Protein AF-A0A968J7M1-F1 (afdb_monomer)

Solvent-accessible surface area (backbone atoms only — not comparable to full-atom values): 6576 Å² total; per-residue (Å²): 80,53,45,35,27,44,56,63,36,47,66,55,36,61,45,50,65,46,27,67,71,72,50,58,39,34,38,37,52,61,53,100,91,43,74,65,40,59,20,50,42,47,62,56,70,52,42,69,77,70,60,58,64,53,83,75,87,64,62,80,63,66,88,87,59,49,66,63,58,46,24,45,55,49,42,51,54,29,51,78,68,76,43,74,64,63,67,55,31,25,51,52,24,53,53,47,36,57,77,71,66,50,53,66,67,59,50,32,44,30,57,72,43,86,82,126

Structure (mmCIF, N/CA/C/O backbone):
data_AF-A0A968J7M1-F1
#
_entry.id   AF-A0A968J7M1-F1
#
loop_
_atom_site.group_PDB
_atom_site.id
_atom_site.type_symbol
_atom_site.label_atom_id
_atom_site.label_alt_id
_atom_site.label_comp_id
_atom_site.label_asym_id
_atom_site.label_entity_id
_atom_site.label_seq_id
_atom_site.pdbx_PDB_ins_code
_atom_site.Cartn_x
_atom_site.Cartn_y
_atom_site.Cartn_z
_atom_site.occupancy
_atom_site.B_iso_or_equiv
_atom_site.auth_seq_id
_atom_site.auth_comp_id
_atom_site.auth_asym_id
_atom_site.auth_atom_id
_atom_site.pdbx_PDB_model_num
ATOM 1 N N . MET A 1 1 ? -3.880 -3.006 -1.226 1.00 92.69 1 MET A N 1
ATOM 2 C CA . MET A 1 1 ? -2.858 -3.459 -0.249 1.00 92.69 1 MET A CA 1
ATOM 3 C C . MET A 1 1 ? -1.935 -4.547 -0.789 1.00 92.69 1 MET A C 1
ATOM 5 O O . MET A 1 1 ? -0.768 -4.250 -0.989 1.00 92.69 1 MET A O 1
ATOM 9 N N . ALA A 1 2 ? -2.419 -5.765 -1.067 1.00 94.88 2 ALA A N 1
ATOM 10 C CA . ALA A 1 2 ? -1.566 -6.896 -1.466 1.00 94.88 2 ALA A CA 1
ATOM 11 C C . ALA A 1 2 ? -0.632 -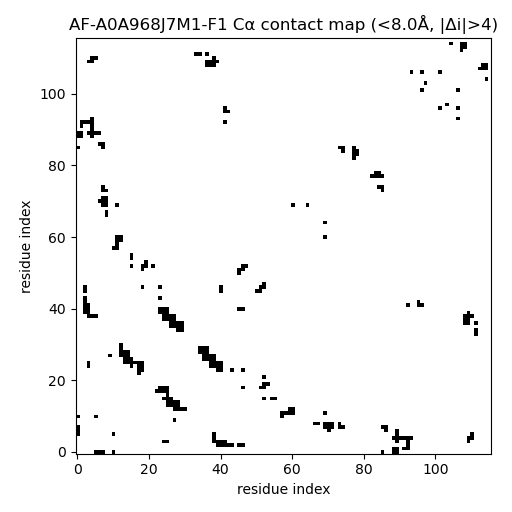6.587 -2.652 1.00 94.88 2 ALA A C 1
ATOM 13 O O . ALA A 1 2 ? 0.556 -6.890 -2.601 1.00 94.88 2 ALA A O 1
ATOM 14 N N . THR A 1 3 ? -1.145 -5.917 -3.684 1.00 96.44 3 THR A N 1
ATOM 15 C CA . THR A 1 3 ? -0.378 -5.585 -4.893 1.00 96.44 3 THR A CA 1
ATOM 16 C C . THR A 1 3 ? 0.628 -4.450 -4.689 1.00 96.44 3 THR A C 1
ATOM 18 O O . THR A 1 3 ? 1.665 -4.457 -5.332 1.00 96.44 3 THR A O 1
ATOM 21 N N . PHE A 1 4 ? 0.378 -3.501 -3.782 1.00 96.50 4 PHE A N 1
ATOM 22 C CA . PHE A 1 4 ? 1.144 -2.241 -3.699 1.00 96.50 4 PHE A CA 1
ATOM 23 C C . PHE A 1 4 ? 1.882 -2.022 -2.370 1.00 96.50 4 PHE A C 1
ATOM 25 O O . PHE A 1 4 ? 2.616 -1.050 -2.227 1.00 96.50 4 PHE A O 1
ATOM 32 N N . GLY A 1 5 ? 1.669 -2.875 -1.366 1.00 95.56 5 GLY A N 1
ATOM 33 C CA . GLY A 1 5 ? 2.342 -2.769 -0.069 1.00 95.56 5 GLY A CA 1
ATOM 34 C C . GLY A 1 5 ? 1.927 -1.559 0.775 1.00 95.56 5 GLY A C 1
ATOM 35 O O . GLY A 1 5 ? 2.595 -1.244 1.756 1.00 95.56 5 GLY A O 1
ATOM 36 N N . VAL A 1 6 ? 0.842 -0.865 0.427 1.00 94.50 6 VAL A N 1
ATOM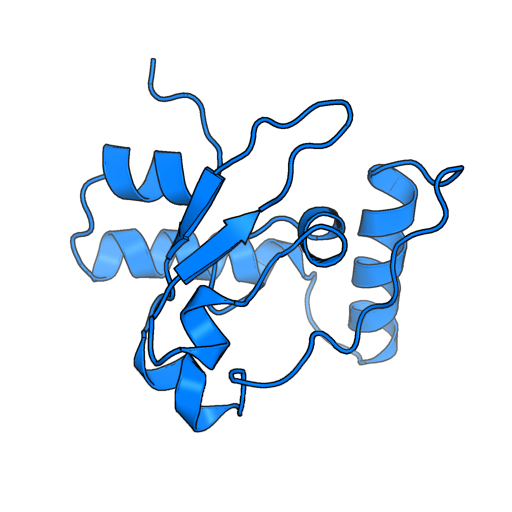 37 C CA . VAL A 1 6 ? 0.319 0.274 1.203 1.00 94.50 6 VAL A CA 1
ATOM 38 C C . VAL A 1 6 ? -0.195 -0.159 2.583 1.00 94.50 6 VAL A C 1
ATOM 40 O O . VAL A 1 6 ? -0.644 -1.296 2.756 1.00 94.50 6 VAL A O 1
ATOM 43 N N . ARG A 1 7 ? -0.106 0.737 3.571 1.00 93.19 7 ARG A N 1
ATOM 44 C CA . ARG A 1 7 ? -0.681 0.565 4.917 1.00 93.19 7 ARG A CA 1
ATOM 45 C C . ARG A 1 7 ? -2.211 0.572 4.839 1.00 93.19 7 ARG A C 1
ATOM 47 O O . ARG A 1 7 ? -2.783 1.061 3.869 1.00 93.19 7 ARG A O 1
ATOM 54 N N . ASN A 1 8 ? -2.872 0.062 5.878 1.00 93.12 8 ASN A N 1
ATOM 55 C CA . ASN A 1 8 ? -4.333 -0.078 5.919 1.00 93.12 8 ASN A CA 1
ATOM 56 C C . ASN A 1 8 ? -5.034 1.235 5.552 1.00 93.12 8 ASN A C 1
ATOM 58 O O . ASN A 1 8 ? -5.751 1.298 4.554 1.00 93.12 8 ASN A O 1
ATOM 62 N N . PHE A 1 9 ? -4.743 2.294 6.312 1.00 92.12 9 PHE A N 1
ATOM 63 C CA . PHE A 1 9 ? -5.387 3.591 6.145 1.00 92.12 9 PHE A CA 1
ATOM 64 C C . PHE A 1 9 ? -4.991 4.305 4.844 1.00 92.12 9 PHE A C 1
ATOM 66 O O . PHE A 1 9 ? -5.758 5.104 4.324 1.00 92.12 9 PHE A O 1
ATOM 73 N N . GLU A 1 10 ? -3.817 4.009 4.280 1.00 93.00 10 GLU A N 1
ATOM 74 C CA . GLU A 1 10 ? -3.382 4.612 3.013 1.00 93.00 10 GLU A CA 1
ATOM 75 C C . GLU A 1 10 ? -4.282 4.193 1.852 1.00 93.00 10 GLU A C 1
ATOM 77 O O . GLU A 1 10 ? -4.350 4.910 0.865 1.00 93.00 10 GLU A O 1
ATOM 82 N N . SER A 1 11 ? -5.009 3.075 1.970 1.00 91.19 11 SER A N 1
ATOM 83 C CA . SER A 1 11 ? -5.959 2.626 0.943 1.00 91.19 11 SER A CA 1
ATOM 84 C C . SER A 1 11 ? -7.055 3.661 0.654 1.00 91.19 11 SER A C 1
ATOM 86 O O . SER A 1 11 ? -7.587 3.674 -0.449 1.00 91.19 11 SER A O 1
ATOM 88 N N . TRP A 1 12 ? -7.362 4.540 1.614 1.00 91.25 12 TRP A N 1
ATOM 89 C CA . TRP A 1 12 ? -8.314 5.644 1.452 1.00 91.25 12 TRP A CA 1
ATOM 90 C C . TRP A 1 12 ? -7.737 6.843 0.680 1.00 91.25 12 TRP A C 1
ATOM 92 O O . TRP A 1 12 ? -8.488 7.706 0.238 1.00 91.25 12 TRP A O 1
ATOM 102 N N . PHE A 1 13 ? -6.414 6.901 0.515 1.00 90.81 13 PHE A N 1
ATOM 103 C CA . PHE A 1 13 ? -5.673 8.038 -0.032 1.00 90.81 13 PHE A CA 1
ATOM 104 C C . PHE A 1 13 ? -4.813 7.597 -1.223 1.00 90.81 13 PHE A C 1
ATOM 106 O O . PHE A 1 13 ? -3.596 7.788 -1.235 1.00 90.81 13 PHE A O 1
ATOM 113 N N . VAL A 1 14 ? -5.433 6.964 -2.221 1.00 92.06 14 VAL A N 1
ATOM 114 C CA . VAL A 1 14 ? -4.739 6.507 -3.433 1.00 92.06 14 VAL A CA 1
ATOM 115 C C . VAL A 1 14 ? -5.321 7.138 -4.685 1.00 92.06 14 VAL A C 1
ATOM 117 O O . VAL A 1 14 ? -6.534 7.193 -4.870 1.00 92.06 14 VAL A O 1
ATOM 120 N N . ASP A 1 15 ? -4.427 7.553 -5.569 1.00 92.50 15 ASP A N 1
ATOM 121 C CA . ASP A 1 15 ? -4.724 7.879 -6.949 1.00 92.50 15 ASP A CA 1
ATOM 122 C C . ASP A 1 15 ? -4.210 6.751 -7.856 1.00 92.50 15 ASP A C 1
ATOM 124 O O . ASP A 1 15 ? -3.071 6.284 -7.748 1.00 92.50 15 ASP A O 1
ATOM 128 N N . ILE A 1 16 ? -5.097 6.301 -8.737 1.00 93.69 16 ILE A N 1
ATOM 129 C CA . ILE A 1 16 ? -4.926 5.154 -9.621 1.00 93.69 16 ILE A CA 1
ATOM 130 C C . ILE A 1 16 ? -4.856 5.546 -11.104 1.00 93.69 16 ILE A C 1
ATOM 132 O O . ILE A 1 16 ? -4.927 4.654 -11.945 1.00 93.69 16 ILE A O 1
ATOM 136 N N . GLN A 1 17 ? -4.743 6.836 -11.451 1.00 93.88 17 GLN A N 1
ATOM 137 C CA . GLN A 1 17 ? -4.702 7.274 -12.856 1.00 93.88 17 GLN A CA 1
ATOM 138 C C . GLN A 1 17 ? -3.646 6.514 -13.676 1.00 93.88 17 GLN A C 1
ATOM 140 O O . GLN A 1 17 ? -3.928 6.099 -14.796 1.00 93.88 17 GLN A O 1
ATOM 145 N N . ASP A 1 18 ? -2.469 6.233 -13.104 1.00 95.25 18 ASP A N 1
ATOM 146 C CA . ASP A 1 18 ? -1.450 5.410 -13.775 1.00 95.25 18 ASP A CA 1
ATOM 147 C C . ASP A 1 18 ? -1.967 3.997 -14.112 1.00 95.25 18 ASP A C 1
ATOM 149 O O . ASP A 1 18 ? -1.763 3.524 -15.226 1.00 95.25 18 ASP A O 1
ATOM 153 N N . LEU A 1 19 ? -2.711 3.337 -13.213 1.00 94.81 19 LEU A N 1
ATOM 154 C CA . LEU A 1 19 ? -3.331 2.037 -13.506 1.00 94.81 19 LEU A CA 1
ATOM 155 C C . LEU A 1 19 ? -4.402 2.132 -14.593 1.00 94.81 19 LEU A C 1
ATOM 157 O O . LEU A 1 19 ? -4.492 1.232 -15.428 1.00 94.81 19 LEU A O 1
ATOM 161 N N . LEU A 1 20 ? -5.217 3.186 -14.591 1.00 93.75 20 LEU A N 1
ATOM 162 C CA . LEU A 1 20 ? -6.237 3.384 -15.625 1.00 93.75 20 LEU A CA 1
ATOM 163 C C . LEU A 1 20 ? -5.596 3.596 -17.006 1.00 93.75 20 LEU A C 1
ATOM 165 O O . LEU A 1 20 ? -6.122 3.115 -18.003 1.00 93.75 20 LEU A O 1
ATOM 169 N N . ASN A 1 21 ? -4.407 4.199 -17.043 1.00 95.12 21 ASN A N 1
ATOM 170 C CA . ASN A 1 21 ? -3.639 4.467 -18.261 1.00 95.12 21 ASN A CA 1
ATOM 171 C C . ASN A 1 21 ? -2.733 3.304 -18.714 1.00 95.12 21 ASN A C 1
ATOM 173 O O . ASN A 1 21 ? -1.840 3.499 -19.535 1.00 95.12 21 ASN A O 1
ATOM 177 N N . GLY A 1 22 ? -2.912 2.089 -18.184 1.00 94.94 22 GLY A N 1
ATOM 178 C CA . GLY A 1 22 ? -2.099 0.926 -18.577 1.00 94.94 22 GLY A CA 1
ATOM 179 C C . GLY A 1 22 ? -0.822 0.719 -17.747 1.00 94.94 22 GLY A C 1
ATOM 180 O O . GLY A 1 22 ? -0.173 -0.323 -17.859 1.00 94.94 22 GLY A O 1
ATOM 181 N N . GLY A 1 23 ? -0.506 1.644 -16.840 1.00 96.38 23 GLY A N 1
ATOM 182 C CA . GLY A 1 23 ? 0.639 1.596 -15.937 1.00 96.38 23 GLY A CA 1
ATOM 183 C C . GLY A 1 23 ? 0.540 0.531 -14.842 1.00 96.38 23 GLY A C 1
ATOM 184 O O . GLY A 1 23 ? -0.315 -0.362 -14.859 1.00 96.38 23 GLY A O 1
ATOM 185 N N . TYR A 1 24 ? 1.475 0.597 -13.896 1.00 96.81 24 TYR A N 1
ATOM 186 C CA . TYR A 1 24 ? 1.697 -0.430 -12.867 1.00 96.81 24 TYR A CA 1
ATOM 187 C C . TYR A 1 24 ? 1.992 0.147 -11.483 1.00 96.81 24 TYR A C 1
ATOM 189 O O . TYR A 1 24 ? 2.529 -0.533 -10.599 1.00 96.81 24 TYR A O 1
ATOM 197 N N . THR A 1 25 ? 1.671 1.416 -11.291 1.00 96.44 25 THR A N 1
ATOM 198 C CA . THR A 1 25 ? 1.908 2.140 -10.057 1.00 96.44 25 THR A CA 1
ATOM 199 C C . THR A 1 25 ? 0.628 2.795 -9.570 1.00 96.44 25 THR A C 1
ATOM 201 O O . THR A 1 25 ? -0.329 2.976 -10.315 1.00 96.44 25 THR A O 1
ATOM 204 N N . ILE A 1 26 ? 0.605 3.112 -8.283 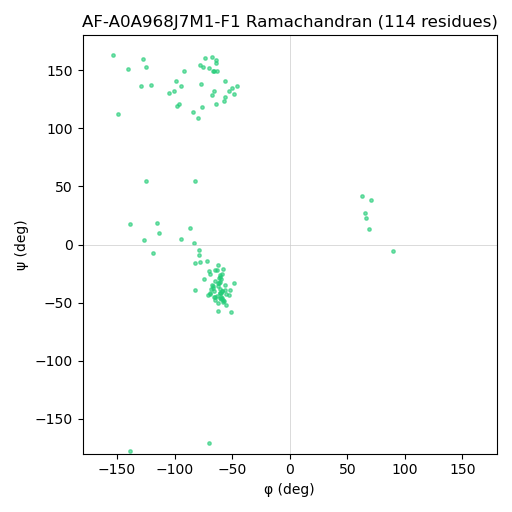1.00 95.69 26 ILE A N 1
ATOM 205 C CA . ILE A 1 26 ? -0.386 4.008 -7.699 1.00 95.69 26 ILE A CA 1
ATOM 206 C C . ILE A 1 26 ? 0.352 5.122 -6.983 1.00 95.69 26 ILE A C 1
ATOM 208 O O . ILE A 1 26 ? 1.466 4.933 -6.479 1.00 95.69 26 ILE A O 1
ATOM 212 N N . ARG A 1 27 ? -0.296 6.271 -6.893 1.00 95.00 27 ARG A N 1
ATOM 213 C CA . ARG A 1 27 ? 0.190 7.392 -6.109 1.00 95.00 27 ARG A CA 1
ATOM 214 C C . ARG A 1 27 ? -0.523 7.387 -4.766 1.00 95.00 27 ARG A C 1
ATOM 216 O O . ARG A 1 27 ? -1.745 7.455 -4.711 1.00 95.00 27 ARG A O 1
ATOM 223 N N . VAL A 1 28 ? 0.237 7.262 -3.684 1.00 93.88 28 VAL A N 1
ATOM 224 C CA . VAL A 1 28 ? -0.289 7.445 -2.328 1.00 93.88 28 VAL A CA 1
ATOM 225 C C . VAL A 1 28 ? -0.253 8.937 -2.049 1.00 93.88 28 VAL A C 1
ATOM 227 O O . VAL A 1 28 ? 0.826 9.532 -2.029 1.00 93.88 28 VAL A O 1
ATOM 230 N N . LEU A 1 29 ? -1.434 9.524 -1.898 1.00 91.88 29 LEU A N 1
ATOM 231 C CA . LEU A 1 29 ? -1.625 10.953 -1.701 1.00 91.88 29 LEU A CA 1
ATOM 232 C C . LEU A 1 29 ? -1.121 11.374 -0.310 1.00 91.88 29 LEU A C 1
ATOM 234 O O . LEU A 1 29 ? -1.112 10.557 0.620 1.00 91.88 29 LEU A O 1
ATOM 238 N N . PRO A 1 30 ? -0.681 12.633 -0.148 1.00 87.12 30 PRO A N 1
ATOM 239 C CA . PRO A 1 30 ? -0.218 13.120 1.141 1.00 87.12 30 PRO A CA 1
ATOM 240 C C . PRO A 1 30 ? -1.346 13.097 2.180 1.00 87.12 30 PRO A C 1
ATOM 242 O O . PRO A 1 30 ? -2.521 13.289 1.872 1.00 87.12 30 PRO A O 1
ATOM 245 N N . SER A 1 31 ? -0.968 12.887 3.436 1.00 78.94 31 SER A N 1
ATOM 246 C CA . SER A 1 31 ? -1.868 12.954 4.593 1.00 78.94 31 SER A CA 1
ATOM 247 C C . SER A 1 31 ? -1.166 13.661 5.752 1.00 78.94 31 SER A C 1
ATOM 249 O O . SER A 1 31 ? -0.009 14.060 5.619 1.00 78.94 31 SER A O 1
ATOM 251 N N . LYS A 1 32 ? -1.826 13.780 6.914 1.00 72.81 32 LYS A N 1
ATOM 252 C CA . LYS A 1 32 ? -1.297 14.505 8.090 1.00 72.81 32 LYS A CA 1
ATOM 253 C C . LYS A 1 32 ? 0.148 14.137 8.459 1.00 72.81 32 LYS A C 1
ATOM 255 O O . LYS A 1 32 ? 0.880 14.985 8.951 1.00 72.81 32 LYS A O 1
ATOM 260 N N . THR A 1 33 ? 0.558 12.887 8.242 1.00 71.94 33 THR A N 1
ATOM 261 C CA . THR A 1 33 ? 1.875 12.370 8.653 1.00 71.94 33 THR A CA 1
ATOM 262 C C . THR A 1 33 ? 2.669 11.715 7.527 1.00 71.94 33 THR A C 1
ATOM 264 O O . THR A 1 33 ? 3.747 11.176 7.774 1.00 71.94 33 THR A O 1
ATOM 267 N N . GLN A 1 34 ? 2.163 11.729 6.291 1.00 78.00 34 GLN A N 1
ATOM 268 C CA . GLN A 1 34 ? 2.818 11.056 5.173 1.00 78.00 34 GLN A CA 1
ATOM 269 C C . GLN A 1 34 ? 2.986 11.971 3.974 1.00 78.00 34 GLN A C 1
ATOM 271 O O . GLN A 1 34 ? 2.059 12.669 3.570 1.00 78.00 34 GLN A O 1
ATOM 276 N N . ARG A 1 35 ? 4.177 11.897 3.377 1.00 86.88 35 ARG A N 1
ATOM 277 C CA . ARG A 1 35 ? 4.474 12.524 2.093 1.00 86.88 35 ARG A CA 1
ATOM 278 C C . ARG A 1 35 ? 3.892 11.698 0.953 1.00 86.88 35 ARG A C 1
ATOM 280 O O . ARG A 1 35 ? 3.740 10.480 1.072 1.00 86.88 35 ARG A O 1
ATOM 287 N N . GLU A 1 36 ? 3.629 12.380 -0.154 1.00 93.00 36 GLU A N 1
ATOM 288 C CA . GLU A 1 36 ? 3.279 11.730 -1.410 1.00 93.00 36 GLU A CA 1
ATOM 289 C C . GLU A 1 36 ? 4.372 10.736 -1.823 1.00 93.00 36 GLU A C 1
ATOM 291 O O . GLU A 1 36 ? 5.568 10.996 -1.654 1.00 93.00 36 GLU A O 1
ATOM 296 N N . ARG A 1 37 ? 3.966 9.585 -2.365 1.00 94.69 37 ARG A N 1
ATOM 297 C CA . ARG A 1 37 ? 4.901 8.622 -2.955 1.00 94.69 37 ARG A CA 1
ATOM 298 C C . ARG A 1 37 ? 4.248 7.759 -4.021 1.00 94.69 37 ARG A C 1
ATOM 300 O O . ARG A 1 37 ? 3.034 7.572 -4.042 1.00 94.69 37 ARG A O 1
ATOM 307 N N . ILE A 1 38 ? 5.093 7.127 -4.827 1.00 96.00 38 ILE A N 1
ATOM 308 C CA . ILE A 1 38 ? 4.681 6.120 -5.800 1.00 96.00 38 ILE A CA 1
ATOM 309 C C . ILE A 1 38 ? 4.867 4.723 -5.208 1.00 96.00 38 ILE A C 1
ATOM 311 O O . ILE A 1 38 ? 5.982 4.331 -4.858 1.00 96.00 38 ILE A O 1
ATOM 315 N N . ALA A 1 39 ? 3.779 3.960 -5.129 1.00 96.50 39 ALA A N 1
ATOM 316 C CA . ALA A 1 39 ? 3.801 2.552 -4.760 1.00 96.50 39 ALA A CA 1
ATOM 317 C C . ALA A 1 39 ? 3.695 1.679 -6.017 1.00 96.50 39 ALA A C 1
ATOM 319 O O . ALA A 1 39 ? 2.848 1.900 -6.883 1.00 96.50 39 ALA A O 1
ATOM 320 N N . ARG A 1 40 ? 4.570 0.678 -6.133 1.00 96.44 40 ARG A N 1
ATOM 321 C CA . ARG A 1 40 ? 4.681 -0.167 -7.332 1.00 96.44 40 ARG A CA 1
ATOM 322 C C . ARG A 1 40 ? 3.948 -1.492 -7.151 1.00 96.44 40 ARG A C 1
ATOM 324 O O . ARG A 1 40 ? 4.024 -2.110 -6.088 1.00 96.44 40 ARG A O 1
ATOM 331 N N . ALA A 1 41 ? 3.279 -1.953 -8.205 1.00 97.12 41 ALA A N 1
ATOM 332 C CA . ALA A 1 41 ? 2.654 -3.266 -8.211 1.00 97.12 41 ALA A CA 1
ATOM 333 C C . ALA A 1 41 ? 3.696 -4.387 -8.139 1.00 97.12 41 ALA A C 1
ATOM 335 O O . ALA A 1 41 ? 4.659 -4.405 -8.911 1.00 97.12 41 ALA A O 1
ATOM 336 N N . LEU A 1 42 ? 3.469 -5.355 -7.249 1.00 96.88 42 LEU A N 1
ATOM 337 C CA . LEU A 1 42 ? 4.292 -6.548 -7.126 1.00 96.88 42 LEU A CA 1
ATOM 338 C C . LEU A 1 42 ? 3.478 -7.776 -6.654 1.00 96.88 42 LEU A C 1
ATOM 340 O O . LEU A 1 42 ? 3.076 -7.834 -5.484 1.00 96.88 42 LEU A O 1
ATOM 344 N N . PRO A 1 43 ? 3.289 -8.796 -7.517 1.00 96.31 43 PRO A N 1
ATOM 345 C CA . PRO A 1 43 ? 3.672 -8.841 -8.931 1.00 96.31 43 PRO A CA 1
ATOM 346 C C . PRO A 1 43 ? 2.731 -7.999 -9.807 1.00 96.31 43 PRO A C 1
ATOM 348 O O . PRO A 1 43 ? 1.552 -7.829 -9.500 1.00 96.31 43 PRO A O 1
ATOM 351 N N . ARG A 1 44 ? 3.240 -7.508 -10.941 1.00 96.00 44 ARG A N 1
ATOM 352 C CA . ARG A 1 44 ? 2.466 -6.665 -11.872 1.00 96.00 44 ARG A CA 1
ATOM 353 C C . ARG A 1 44 ? 1.260 -7.384 -12.467 1.00 96.00 44 ARG A C 1
ATOM 355 O O . ARG A 1 44 ? 0.207 -6.779 -12.597 1.00 96.00 44 ARG A O 1
ATOM 362 N N . ILE A 1 45 ? 1.387 -8.687 -12.729 1.00 95.94 45 ILE A N 1
ATOM 363 C CA . ILE A 1 45 ? 0.318 -9.520 -13.302 1.00 95.94 45 ILE A CA 1
ATOM 364 C C . ILE A 1 45 ? -0.965 -9.532 -12.454 1.00 95.94 45 IL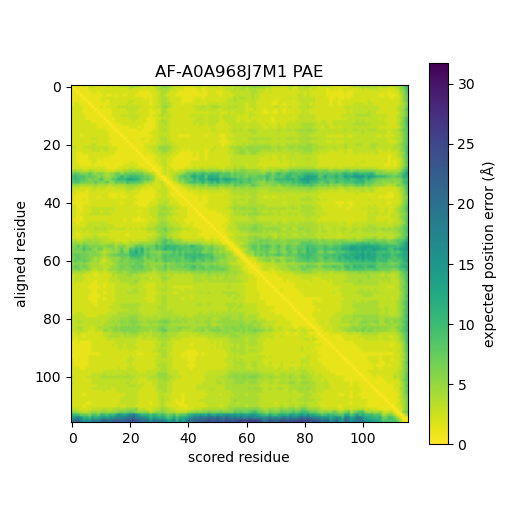E A C 1
ATOM 366 O O . ILE A 1 45 ? -2.039 -9.848 -12.956 1.00 95.94 45 ILE A O 1
ATOM 370 N N . TRP A 1 46 ? -0.881 -9.190 -11.163 1.00 96.62 46 TRP A N 1
ATOM 371 C CA . TRP A 1 46 ? -2.067 -9.081 -10.318 1.00 96.62 46 TRP A CA 1
ATOM 372 C C . TRP A 1 46 ? -2.947 -7.890 -10.680 1.00 96.62 46 TRP A C 1
ATOM 374 O O . TRP A 1 46 ? -4.131 -7.949 -10.391 1.00 96.62 46 TRP A O 1
ATOM 384 N N . ILE A 1 47 ? -2.425 -6.844 -11.327 1.00 96.19 47 ILE A N 1
ATOM 385 C CA . ILE A 1 47 ? -3.249 -5.705 -11.753 1.00 96.19 47 ILE A CA 1
ATOM 386 C C . ILE A 1 47 ? -4.415 -6.195 -12.614 1.00 96.19 47 ILE A C 1
ATOM 388 O O . ILE A 1 47 ? -5.568 -5.913 -12.297 1.00 96.19 47 ILE A O 1
ATOM 392 N N . ASP A 1 48 ? -4.113 -6.985 -13.641 1.00 94.81 48 ASP A N 1
ATOM 393 C CA . ASP A 1 48 ? -5.118 -7.451 -14.592 1.00 94.81 48 ASP A CA 1
ATOM 394 C C . ASP A 1 48 ? -5.884 -8.669 -14.055 1.00 94.81 48 ASP A C 1
ATOM 396 O O . ASP A 1 48 ? -7.105 -8.729 -14.166 1.00 94.81 48 ASP A O 1
ATOM 400 N N . ARG A 1 49 ? -5.203 -9.608 -13.375 1.00 95.81 49 ARG A N 1
ATOM 401 C CA . ARG A 1 49 ? -5.837 -10.841 -12.858 1.00 95.81 49 ARG A CA 1
ATOM 402 C C . ARG A 1 49 ? -6.963 -10.605 -11.852 1.00 95.81 49 ARG A C 1
ATOM 404 O O . ARG A 1 49 ? -7.864 -11.431 -11.775 1.00 95.81 49 ARG A O 1
ATOM 411 N N . ILE A 1 50 ? -6.882 -9.540 -11.055 1.00 92.38 50 ILE A N 1
ATOM 412 C CA . ILE A 1 50 ? -7.914 -9.192 -10.063 1.00 92.38 50 ILE A CA 1
ATOM 413 C C . ILE A 1 50 ? -8.605 -7.859 -10.382 1.00 92.38 50 ILE A C 1
ATOM 415 O O . ILE A 1 50 ? -9.233 -7.273 -9.505 1.00 92.38 50 ILE A O 1
ATOM 419 N N . GLY A 1 51 ? -8.493 -7.382 -11.628 1.00 93.31 51 GLY A N 1
ATOM 420 C CA . GLY A 1 51 ? -9.284 -6.260 -12.141 1.00 93.31 51 GLY A CA 1
ATOM 421 C C . GLY A 1 51 ? -9.050 -4.925 -11.431 1.00 93.31 51 GLY A C 1
ATOM 422 O O . GLY A 1 51 ? -10.004 -4.203 -11.169 1.00 93.31 51 GLY A O 1
ATOM 423 N N . LEU A 1 52 ? -7.797 -4.578 -11.113 1.00 93.19 52 LEU A N 1
ATOM 424 C CA . LEU A 1 52 ? -7.453 -3.336 -10.397 1.00 93.19 52 LEU A CA 1
ATOM 425 C C . LEU A 1 52 ? -7.451 -2.078 -11.279 1.00 93.19 52 LEU A C 1
ATOM 427 O O . LEU A 1 52 ? -7.256 -0.979 -10.763 1.00 93.19 52 LEU A O 1
ATOM 431 N N . ARG A 1 53 ? -7.655 -2.212 -12.595 1.00 93.50 53 ARG A N 1
ATOM 432 C CA . ARG A 1 53 ? -7.816 -1.081 -13.528 1.00 93.50 53 ARG A CA 1
ATOM 433 C C . ARG A 1 53 ? -9.253 -0.563 -13.511 1.00 93.50 53 ARG A C 1
ATOM 435 O O . ARG A 1 53 ? -9.930 -0.523 -14.532 1.00 93.50 53 ARG A O 1
ATOM 442 N N . CYS A 1 54 ? -9.733 -0.216 -12.330 1.00 89.81 54 CYS A N 1
ATOM 443 C CA . CYS A 1 54 ? -11.074 0.303 -12.121 1.00 89.81 54 CYS A CA 1
ATOM 444 C C . CYS A 1 54 ? -11.025 1.430 -11.087 1.00 89.81 54 CYS A C 1
ATOM 446 O O . CYS A 1 54 ? -10.142 1.407 -10.227 1.00 89.81 54 CYS A O 1
ATOM 448 N N . PRO A 1 55 ? -11.944 2.413 -11.149 1.00 83.56 55 PRO A N 1
ATOM 449 C CA . PRO A 1 55 ? -12.092 3.426 -10.108 1.00 83.56 55 PRO A CA 1
ATOM 450 C C . PRO A 1 55 ? -12.085 2.807 -8.708 1.00 83.56 55 PRO A C 1
ATOM 452 O O . PRO A 1 55 ? -12.725 1.779 -8.481 1.00 83.56 55 PRO A O 1
ATOM 455 N N . SER A 1 56 ? -11.365 3.432 -7.769 1.00 76.62 56 SER A N 1
ATOM 456 C CA . SER A 1 56 ? -11.323 2.943 -6.390 1.00 76.62 56 SER A CA 1
ATOM 457 C C . SER A 1 56 ? -12.749 2.860 -5.832 1.00 76.62 56 SER A C 1
ATOM 459 O O . SER A 1 56 ? -13.465 3.863 -5.862 1.00 76.62 56 SER A O 1
ATOM 461 N N . PRO A 1 57 ? -13.174 1.706 -5.287 1.00 71.88 57 PRO A N 1
ATOM 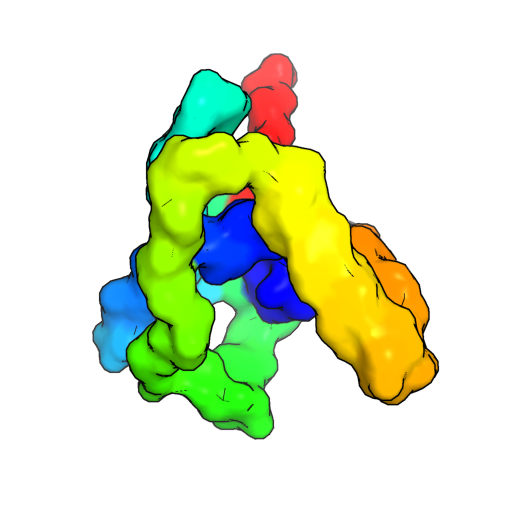462 C CA . PRO A 1 57 ? -14.486 1.591 -4.657 1.00 71.88 57 PRO A CA 1
ATOM 463 C C . PRO A 1 57 ? -14.541 2.328 -3.311 1.00 71.88 57 PRO A C 1
ATOM 465 O O . PRO A 1 57 ? -15.621 2.533 -2.757 1.00 71.88 57 PRO A O 1
ATOM 468 N N . LEU A 1 58 ? -13.383 2.703 -2.754 1.00 75.44 58 LEU A N 1
ATOM 469 C CA . LEU A 1 58 ? -13.311 3.464 -1.517 1.00 75.44 58 LEU A CA 1
ATOM 470 C C . LEU A 1 58 ? -13.662 4.920 -1.808 1.00 75.44 58 LEU A C 1
ATOM 472 O O . LEU A 1 58 ? -12.981 5.602 -2.572 1.00 75.44 58 LEU A O 1
ATOM 476 N N . LYS A 1 59 ? -14.736 5.388 -1.171 1.00 76.31 59 LYS A N 1
ATOM 477 C CA . LYS A 1 59 ? -15.095 6.807 -1.145 1.00 76.31 59 LYS A CA 1
ATOM 478 C C . LYS A 1 59 ? -14.008 7.599 -0.422 1.00 76.31 59 LYS A C 1
ATOM 480 O O . LYS A 1 59 ? -13.270 7.040 0.392 1.00 76.31 59 LYS A O 1
ATOM 485 N N . GLN A 1 60 ? -13.953 8.903 -0.688 1.00 78.69 60 GLN A N 1
ATOM 486 C CA . GLN A 1 60 ? -13.100 9.792 0.092 1.00 78.69 60 GLN A CA 1
ATOM 487 C C . GLN A 1 60 ? -13.400 9.612 1.590 1.00 78.69 60 GLN A C 1
ATOM 489 O O . GLN A 1 60 ? -14.576 9.553 1.969 1.00 78.69 60 GLN A O 1
ATOM 494 N N . PRO A 1 61 ? -12.363 9.454 2.427 1.00 84.38 61 PRO A N 1
ATOM 495 C CA . PRO A 1 61 ? -12.553 9.256 3.853 1.00 84.38 61 PRO A CA 1
ATOM 496 C C . PRO A 1 61 ? -13.147 10.515 4.490 1.00 84.38 61 PRO A C 1
ATOM 498 O O . PRO A 1 61 ? -12.870 11.631 4.055 1.00 84.38 61 PRO A O 1
ATOM 501 N N . ASP A 1 62 ? -13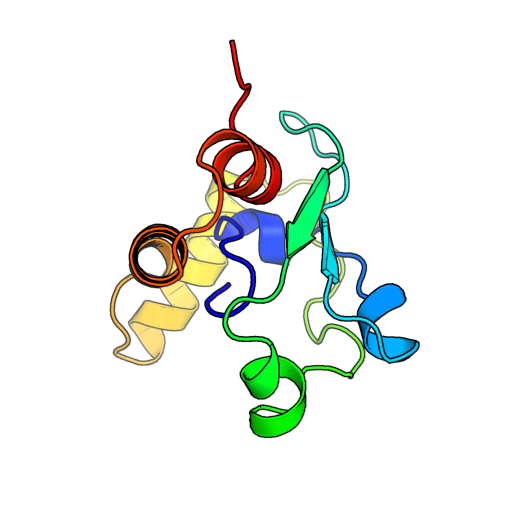.938 10.327 5.547 1.00 85.62 62 ASP A N 1
ATOM 502 C CA . ASP A 1 62 ? -14.417 11.429 6.384 1.00 85.62 62 ASP A CA 1
ATOM 503 C C . ASP A 1 62 ? -13.209 12.217 6.932 1.00 85.62 62 ASP A C 1
ATOM 505 O O . ASP A 1 62 ? -12.346 11.609 7.579 1.00 85.62 62 ASP A O 1
ATOM 509 N N . PRO A 1 63 ? -13.120 13.540 6.687 1.00 83.56 63 PRO A N 1
ATOM 510 C CA . PRO A 1 63 ? -11.978 14.353 7.104 1.00 83.56 63 PRO A CA 1
ATOM 511 C C . PRO A 1 63 ? -11.779 14.404 8.627 1.00 83.56 63 PRO A C 1
ATOM 513 O O . PRO A 1 63 ? -10.682 14.739 9.083 1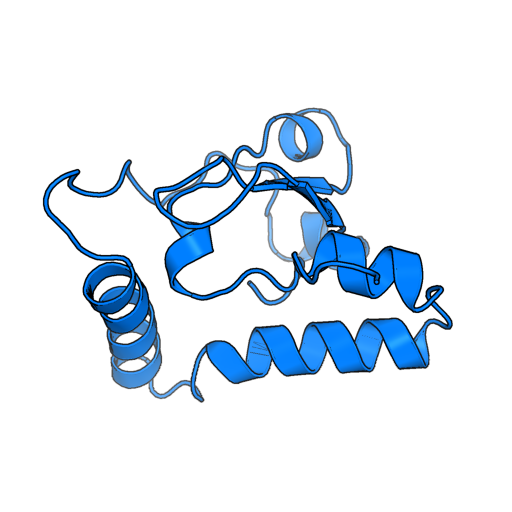.00 83.56 63 PRO A O 1
ATOM 516 N N .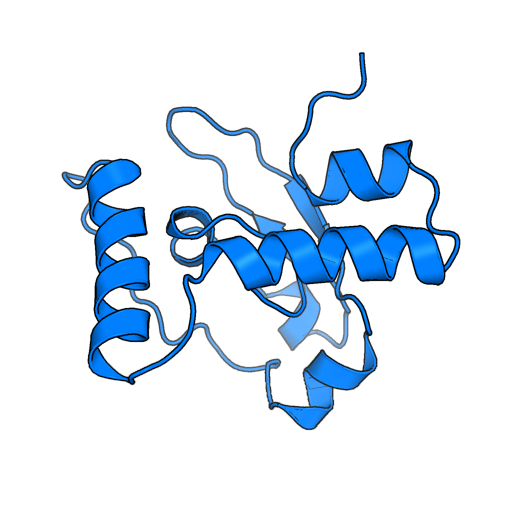 ASN A 1 64 ? -12.800 14.055 9.416 1.00 88.50 64 ASN A N 1
ATOM 517 C CA . ASN A 1 64 ? -12.718 14.016 10.874 1.00 88.50 64 ASN A CA 1
ATOM 518 C C . ASN A 1 64 ? -12.091 12.724 11.411 1.00 88.50 64 ASN A C 1
ATOM 520 O O . ASN A 1 64 ? -11.666 12.695 12.565 1.00 88.50 64 ASN A O 1
ATOM 524 N N . LYS A 1 65 ? -11.992 11.666 10.596 1.00 90.31 65 LYS A N 1
ATOM 525 C CA . LYS A 1 65 ? -11.419 10.391 11.038 1.00 90.31 65 LYS A CA 1
ATOM 526 C C . LYS A 1 65 ? -9.899 10.438 11.093 1.00 90.31 65 LYS A C 1
ATOM 528 O O . LYS A 1 65 ? -9.212 10.924 10.193 1.00 90.31 65 LYS A O 1
ATOM 533 N N . THR A 1 66 ? -9.355 9.861 12.151 1.00 92.25 66 THR A N 1
ATOM 534 C CA . THR A 1 66 ? -7.921 9.644 12.316 1.00 92.25 66 THR A CA 1
ATOM 535 C C . THR A 1 66 ? -7.423 8.510 11.415 1.00 92.25 66 THR A C 1
ATOM 537 O O . THR A 1 66 ? -8.174 7.639 10.975 1.00 92.25 66 THR A O 1
ATOM 540 N N . HIS A 1 67 ? -6.110 8.465 11.165 1.00 91.19 67 HIS A N 1
ATOM 541 C CA . HIS A 1 67 ? -5.497 7.335 10.456 1.00 91.19 67 HIS A CA 1
ATOM 542 C C . HIS A 1 67 ? -5.701 6.000 11.190 1.00 91.19 67 HIS A C 1
ATOM 544 O O . HIS A 1 67 ? -5.768 4.964 10.532 1.00 91.19 67 HIS A O 1
ATOM 550 N N . GLY A 1 68 ? -5.802 6.030 12.526 1.00 92.75 68 GLY A N 1
ATOM 551 C CA . GLY A 1 68 ? -6.126 4.863 13.347 1.00 92.75 68 GLY A CA 1
ATOM 552 C C . GLY A 1 68 ? -7.510 4.332 13.001 1.00 92.75 68 GLY A C 1
ATOM 553 O O . GLY A 1 68 ? -7.617 3.226 12.491 1.00 92.75 68 GLY A O 1
ATOM 554 N N . GLU A 1 69 ? -8.540 5.173 13.113 1.00 94.25 69 GLU A N 1
ATOM 555 C CA . GLU A 1 69 ? -9.929 4.797 12.805 1.00 94.25 69 GLU A CA 1
ATOM 556 C C . GLU A 1 69 ? -10.114 4.326 11.354 1.00 94.25 69 GLU A C 1
ATOM 558 O O . GLU A 1 69 ? -10.828 3.359 11.085 1.00 94.25 69 GLU A O 1
ATOM 563 N N . LEU A 1 70 ? -9.451 4.981 10.395 1.00 92.69 70 LEU A N 1
ATOM 564 C CA . LEU A 1 70 ? -9.463 4.556 8.992 1.00 92.69 70 LEU A CA 1
ATOM 565 C C . LEU A 1 70 ? -8.752 3.211 8.784 1.00 92.69 70 LEU A C 1
ATOM 567 O O . LEU A 1 70 ? -9.162 2.418 7.931 1.00 92.69 70 LEU A O 1
ATOM 571 N N . GLY A 1 71 ? -7.679 2.956 9.534 1.00 93.38 71 GLY A N 1
ATOM 572 C CA . GLY A 1 71 ? -6.968 1.682 9.541 1.00 93.38 71 GLY A CA 1
ATOM 573 C C . GLY A 1 71 ? -7.786 0.564 10.185 1.00 93.38 71 GLY A C 1
ATOM 574 O O . GLY A 1 71 ? -7.841 -0.535 9.631 1.00 93.38 71 GLY A O 1
ATOM 575 N N . ASP A 1 72 ? -8.461 0.863 11.291 1.00 94.81 72 ASP A N 1
ATOM 576 C CA . ASP A 1 72 ? -9.318 -0.058 12.033 1.00 94.81 72 ASP A CA 1
ATOM 577 C C . ASP A 1 72 ? -10.553 -0.439 11.227 1.00 94.81 72 ASP A C 1
ATOM 579 O O . ASP A 1 72 ? -10.916 -1.610 11.196 1.00 94.81 72 ASP A O 1
ATOM 583 N N . ALA A 1 73 ? -11.136 0.490 10.465 1.00 93.12 73 ALA A N 1
ATOM 584 C CA . ALA A 1 73 ? -12.215 0.173 9.530 1.00 93.12 73 ALA A CA 1
ATOM 585 C C . ALA A 1 73 ? -11.808 -0.917 8.516 1.00 93.12 73 ALA A C 1
ATOM 587 O O . ALA A 1 73 ? -12.595 -1.817 8.210 1.00 93.12 73 ALA A O 1
ATOM 588 N N . VAL A 1 74 ? -10.564 -0.881 8.021 1.00 92.88 74 VAL A N 1
ATOM 589 C CA . VAL A 1 74 ? -10.028 -1.932 7.138 1.00 92.88 74 VAL A CA 1
ATOM 590 C C . VAL A 1 74 ? -9.794 -3.227 7.917 1.00 92.88 74 VAL A C 1
ATOM 592 O O . VAL A 1 74 ? -10.154 -4.296 7.429 1.00 92.88 74 VAL A O 1
ATOM 595 N N . THR A 1 75 ? -9.233 -3.151 9.126 1.00 94.56 75 THR A N 1
ATOM 596 C CA . THR A 1 75 ? -9.027 -4.321 9.996 1.00 94.56 75 THR A CA 1
ATOM 597 C C . THR A 1 75 ? -10.346 -5.030 10.305 1.00 94.56 75 THR A C 1
ATOM 599 O O . THR A 1 75 ? -10.452 -6.230 10.064 1.00 94.56 75 THR A O 1
ATOM 602 N N . HIS A 1 76 ? -11.377 -4.298 10.728 1.00 94.75 76 HIS A N 1
ATOM 603 C CA . HIS A 1 76 ? -12.709 -4.837 10.997 1.00 94.75 76 HIS A CA 1
ATOM 604 C C . HIS A 1 76 ? -13.326 -5.501 9.767 1.00 94.75 76 HIS A C 1
ATOM 606 O O . H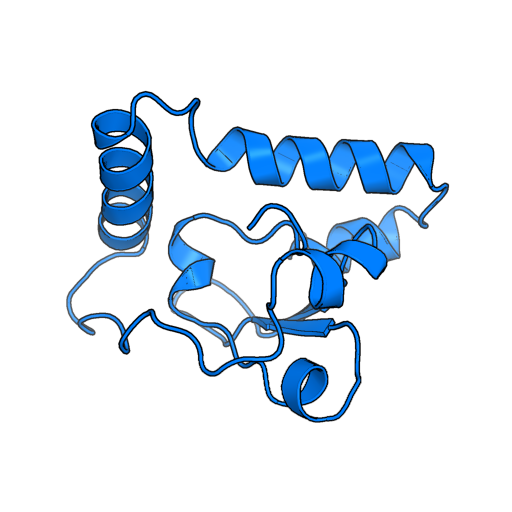IS A 1 76 ? -13.909 -6.575 9.887 1.00 94.75 76 HIS A O 1
ATOM 612 N N . MET A 1 77 ? -13.162 -4.922 8.573 1.00 92.94 77 MET A N 1
ATOM 613 C CA . MET A 1 77 ? -13.638 -5.549 7.337 1.00 92.94 77 MET A CA 1
ATOM 614 C C . MET A 1 77 ? -12.978 -6.915 7.093 1.00 92.94 77 MET A C 1
ATOM 616 O O . MET A 1 77 ? -13.671 -7.864 6.728 1.00 92.94 77 MET A O 1
ATOM 620 N N . PHE A 1 78 ? -11.668 -7.038 7.330 1.00 94.75 78 PHE A N 1
ATOM 621 C CA . PHE A 1 78 ? -10.955 -8.315 7.215 1.00 94.75 78 PHE A CA 1
ATOM 622 C C . PHE A 1 78 ? -11.438 -9.324 8.257 1.00 94.75 78 PHE A C 1
ATOM 624 O O . PHE A 1 78 ? -11.772 -10.453 7.897 1.00 94.75 78 PHE A O 1
ATOM 631 N N . THR A 1 79 ? -11.545 -8.905 9.519 1.00 95.31 79 THR A N 1
ATOM 632 C CA . THR A 1 79 ? -12.034 -9.752 10.613 1.00 95.31 79 THR A CA 1
ATOM 633 C C . THR A 1 79 ? -13.445 -10.267 10.338 1.00 95.31 79 THR A C 1
ATOM 635 O O . THR A 1 79 ? -13.682 -11.466 10.437 1.00 95.31 79 THR A O 1
ATOM 638 N N . ASN A 1 80 ? -14.359 -9.401 9.890 1.00 95.75 80 ASN A N 1
ATOM 639 C CA . ASN A 1 80 ? -15.735 -9.780 9.551 1.00 95.75 80 ASN A CA 1
ATOM 640 C C . ASN A 1 80 ? -15.818 -10.771 8.381 1.00 95.75 80 ASN A C 1
ATOM 642 O O . ASN A 1 80 ? -16.816 -11.468 8.230 1.00 95.75 80 ASN A O 1
ATOM 646 N N . LYS A 1 81 ? -14.779 -10.840 7.542 1.00 95.25 81 LYS A N 1
ATOM 647 C CA . LYS A 1 81 ? -14.658 -11.813 6.449 1.00 95.25 81 LYS A CA 1
ATOM 648 C C . LYS A 1 81 ? -13.868 -13.068 6.840 1.00 95.25 81 LYS A C 1
ATOM 650 O O . LYS A 1 81 ? -13.603 -13.890 5.969 1.00 95.25 81 LYS A O 1
ATOM 655 N N . GLY A 1 82 ? -13.460 -13.210 8.104 1.00 95.62 82 GLY A N 1
ATOM 656 C CA . GLY A 1 82 ? -12.622 -14.322 8.564 1.00 95.62 82 GLY A CA 1
ATOM 657 C C . GLY A 1 82 ? -11.213 -14.318 7.960 1.00 95.62 82 GLY A C 1
ATOM 658 O O . GLY A 1 82 ? -10.576 -15.365 7.871 1.00 95.62 82 GLY A O 1
ATOM 659 N N . LEU A 1 83 ? -10.730 -13.160 7.498 1.00 94.44 83 LEU A N 1
ATOM 660 C CA . LEU A 1 83 ? -9.423 -13.020 6.860 1.00 94.44 83 LEU A CA 1
ATOM 661 C C . LEU A 1 83 ? -8.337 -12.653 7.886 1.00 94.44 83 LEU A C 1
ATOM 663 O O . LEU A 1 83 ? -8.617 -11.937 8.851 1.00 94.44 83 LEU A O 1
ATOM 667 N N . PRO A 1 84 ? -7.076 -13.076 7.669 1.00 91.62 84 PRO A N 1
ATOM 668 C CA . PRO A 1 84 ? -5.959 -12.671 8.517 1.00 91.62 84 PRO A CA 1
ATOM 669 C C . PRO A 1 84 ? -5.713 -11.161 8.429 1.00 91.62 84 PRO A C 1
ATOM 671 O O . PRO A 1 84 ? -6.031 -10.531 7.424 1.00 91.62 84 PRO A O 1
ATOM 674 N N . GLY A 1 85 ? -5.088 -10.587 9.460 1.00 91.69 85 GLY A N 1
ATOM 675 C CA . GLY A 1 85 ? -4.913 -9.140 9.586 1.00 91.69 85 GLY A CA 1
ATOM 676 C C . GLY A 1 85 ? -4.340 -8.469 8.321 1.00 91.69 85 GLY A C 1
ATOM 677 O O . GLY A 1 85 ? -3.350 -8.947 7.759 1.00 91.69 85 GLY A O 1
ATOM 678 N N . PRO A 1 86 ? -4.904 -7.330 7.878 1.00 93.00 86 PRO A N 1
ATOM 679 C CA . PRO A 1 86 ? -4.547 -6.684 6.608 1.00 93.00 86 PRO A CA 1
ATOM 680 C C . PRO A 1 86 ? -3.072 -6.265 6.527 1.00 93.00 86 PRO A C 1
ATOM 682 O O . PRO A 1 86 ? -2.491 -6.229 5.439 1.00 93.00 86 PRO A O 1
ATOM 685 N N . TYR A 1 87 ? -2.426 -6.016 7.670 1.00 92.56 87 TYR A N 1
ATOM 686 C CA . TYR A 1 87 ? -1.001 -5.690 7.739 1.00 92.56 87 TYR A CA 1
ATOM 687 C C . TYR A 1 87 ? -0.104 -6.816 7.188 1.00 92.56 87 TYR A C 1
ATOM 689 O O . TYR A 1 87 ? 0.944 -6.542 6.596 1.00 92.56 87 TYR A O 1
ATOM 697 N N . ASN A 1 88 ? -0.557 -8.075 7.250 1.00 94.31 88 ASN A N 1
ATOM 698 C CA . ASN A 1 88 ? 0.143 -9.217 6.654 1.00 94.31 88 ASN A CA 1
ATOM 699 C C . ASN A 1 88 ? 0.289 -9.073 5.132 1.00 94.31 88 ASN A C 1
ATOM 701 O O . ASN A 1 88 ? 1.272 -9.534 4.557 1.00 94.31 88 ASN A O 1
ATOM 705 N N . LEU A 1 89 ? -0.633 -8.373 4.460 1.00 95.62 89 LEU A N 1
ATOM 706 C CA . LEU A 1 89 ? -0.523 -8.113 3.022 1.00 95.62 89 LEU A CA 1
ATOM 707 C C . LEU A 1 89 ? 0.646 -7.180 2.690 1.00 95.62 89 LEU A C 1
ATOM 709 O O . LEU A 1 89 ? 1.294 -7.354 1.655 1.00 95.62 89 LEU A O 1
ATOM 713 N N . ARG A 1 90 ? 0.936 -6.208 3.564 1.00 95.38 90 ARG A N 1
ATOM 714 C CA . ARG A 1 90 ? 2.109 -5.333 3.436 1.00 95.38 90 ARG A CA 1
ATOM 715 C C . ARG A 1 90 ? 3.397 -6.111 3.687 1.00 95.38 90 ARG A C 1
ATOM 717 O O . ARG A 1 90 ? 4.342 -5.965 2.912 1.00 95.38 90 ARG A O 1
ATOM 724 N N . HIS A 1 91 ? 3.416 -6.973 4.705 1.00 95.06 91 HIS A N 1
ATOM 725 C CA . HIS A 1 91 ? 4.533 -7.894 4.932 1.00 95.06 91 HIS A CA 1
ATOM 726 C C . HIS A 1 91 ? 4.788 -8.791 3.719 1.00 95.06 91 HIS A C 1
ATOM 728 O O . HIS A 1 91 ? 5.909 -8.829 3.217 1.00 95.06 91 HIS A O 1
ATOM 734 N N . GLY A 1 92 ? 3.744 -9.411 3.167 1.00 97.00 92 GLY A N 1
ATOM 735 C CA . GLY A 1 92 ? 3.862 -10.248 1.975 1.00 97.00 92 GLY A CA 1
ATOM 736 C C . GLY A 1 92 ? 4.370 -9.485 0.747 1.00 97.00 92 GLY A C 1
ATOM 737 O O . GLY A 1 92 ? 5.111 -10.044 -0.058 1.00 97.00 92 GLY A O 1
ATOM 738 N N . TRP A 1 93 ? 4.034 -8.198 0.601 1.00 97.44 93 TRP A N 1
ATOM 739 C CA . TRP A 1 93 ? 4.624 -7.360 -0.449 1.00 97.44 93 TRP A CA 1
ATOM 740 C C . TRP A 1 93 ? 6.132 -7.165 -0.241 1.00 97.44 93 TRP A C 1
ATOM 742 O O . TRP A 1 93 ? 6.898 -7.324 -1.190 1.00 97.44 93 TRP A O 1
ATOM 752 N N . ARG A 1 94 ? 6.577 -6.879 0.994 1.00 96.69 94 ARG A N 1
ATOM 753 C CA . ARG A 1 94 ? 8.008 -6.747 1.332 1.00 96.69 94 ARG A CA 1
ATOM 754 C C . ARG A 1 94 ? 8.769 -8.039 1.039 1.00 96.69 94 ARG A C 1
ATOM 756 O O . ARG A 1 94 ? 9.826 -7.991 0.420 1.00 96.69 94 ARG A O 1
ATOM 763 N N . GLU A 1 95 ? 8.236 -9.182 1.460 1.00 97.44 95 GLU A N 1
ATOM 764 C CA . GLU A 1 95 ? 8.856 -10.482 1.191 1.00 97.44 95 GLU A CA 1
ATOM 765 C C . GLU A 1 95 ? 8.964 -10.761 -0.305 1.00 97.44 95 GLU A C 1
ATOM 767 O O . GLU A 1 95 ? 10.007 -11.217 -0.769 1.00 97.44 95 GLU A O 1
ATOM 772 N N . ARG A 1 96 ? 7.920 -10.437 -1.082 1.00 97.56 96 ARG A N 1
ATOM 773 C CA . ARG A 1 96 ? 7.999 -10.504 -2.543 1.00 97.56 96 ARG A CA 1
ATOM 774 C C . ARG A 1 96 ? 9.120 -9.611 -3.065 1.00 97.56 96 ARG A C 1
ATOM 776 O O . ARG A 1 96 ? 9.918 -10.092 -3.855 1.00 97.56 96 ARG A O 1
ATOM 783 N N . ALA A 1 97 ? 9.224 -8.360 -2.618 1.00 97.44 97 ALA A N 1
ATOM 784 C CA . ALA A 1 97 ? 10.271 -7.446 -3.083 1.00 97.44 97 ALA A CA 1
ATOM 785 C C . ALA A 1 97 ? 11.679 -8.035 -2.894 1.00 97.44 97 ALA A C 1
ATOM 787 O O . ALA A 1 97 ? 12.473 -7.999 -3.829 1.00 97.44 97 ALA A O 1
ATOM 788 N N . ILE A 1 98 ? 11.937 -8.669 -1.745 1.00 96.94 98 ILE A N 1
ATOM 789 C CA . ILE A 1 98 ? 13.193 -9.384 -1.473 1.00 96.94 98 ILE A CA 1
ATOM 790 C C . ILE A 1 98 ? 13.378 -10.555 -2.449 1.00 96.94 98 ILE A C 1
ATOM 792 O O . ILE A 1 98 ? 14.416 -10.659 -3.093 1.00 96.94 98 ILE A O 1
ATOM 796 N N . ARG A 1 99 ? 12.363 -11.415 -2.607 1.00 97.19 99 ARG A N 1
ATOM 797 C CA . ARG A 1 99 ? 12.431 -12.594 -3.493 1.00 97.19 99 ARG A CA 1
ATOM 798 C C . ARG A 1 99 ? 12.635 -12.235 -4.968 1.00 97.19 99 ARG A C 1
ATOM 800 O O . ARG A 1 99 ? 13.278 -12.986 -5.686 1.00 97.19 99 ARG A O 1
ATOM 807 N N . TYR A 1 100 ? 12.091 -11.104 -5.414 1.00 96.31 100 TYR A N 1
ATOM 808 C CA . TYR A 1 100 ? 12.262 -10.592 -6.776 1.00 96.31 100 TYR A CA 1
ATOM 809 C C . TYR A 1 100 ? 13.574 -9.811 -6.971 1.00 96.31 100 TYR A C 1
ATOM 811 O O . TYR A 1 100 ? 13.799 -9.295 -8.062 1.00 96.31 100 TYR A O 1
ATOM 819 N N . GLY A 1 101 ? 14.420 -9.686 -5.941 1.00 96.19 101 GLY A N 1
ATOM 820 C CA . GLY A 1 101 ? 15.674 -8.935 -6.027 1.00 96.19 101 GLY A CA 1
ATOM 821 C C . GLY A 1 101 ? 15.472 -7.433 -6.241 1.00 96.19 101 GLY A C 1
ATOM 822 O O . GLY A 1 101 ? 16.314 -6.776 -6.848 1.00 96.19 101 GLY A O 1
ATOM 823 N N . ILE A 1 102 ? 14.343 -6.874 -5.786 1.00 95.75 102 ILE A N 1
ATOM 824 C CA . ILE A 1 102 ? 14.108 -5.431 -5.861 1.00 95.75 102 ILE A CA 1
ATOM 825 C C . ILE A 1 102 ? 15.091 -4.734 -4.926 1.00 95.75 102 ILE A C 1
ATOM 827 O O . ILE A 1 102 ? 15.160 -5.061 -3.741 1.00 95.75 102 ILE A O 1
ATOM 831 N N . ASP A 1 103 ? 15.795 -3.738 -5.460 1.00 95.25 103 ASP A N 1
ATOM 832 C CA . ASP A 1 103 ? 16.714 -2.911 -4.686 1.00 95.25 103 ASP A CA 1
ATOM 833 C C . ASP A 1 103 ? 16.050 -2.404 -3.381 1.00 95.25 103 ASP A C 1
ATOM 835 O O . ASP A 1 103 ? 14.937 -1.854 -3.429 1.00 95.25 103 ASP A O 1
ATOM 839 N N . PRO A 1 104 ? 16.698 -2.567 -2.209 1.00 94.12 104 PRO A N 1
ATOM 840 C CA . PRO A 1 104 ? 16.119 -2.180 -0.927 1.00 94.12 104 PRO A CA 1
ATOM 841 C C . PRO A 1 104 ? 15.693 -0.711 -0.855 1.00 94.12 104 PRO A C 1
ATOM 843 O O . PRO A 1 104 ? 14.658 -0.421 -0.253 1.00 94.12 104 PRO A O 1
ATOM 846 N N . SER A 1 105 ? 16.418 0.213 -1.500 1.00 93.62 105 SER A N 1
ATOM 847 C CA . SER A 1 105 ? 16.043 1.634 -1.529 1.00 93.62 105 SER A CA 1
ATOM 848 C C . SER A 1 105 ? 14.766 1.855 -2.346 1.00 93.62 105 SER A C 1
ATOM 850 O O . SER A 1 105 ? 13.885 2.620 -1.949 1.00 93.62 105 SER A O 1
ATOM 852 N N . VAL A 1 106 ? 14.600 1.135 -3.462 1.00 92.88 106 VAL A N 1
ATOM 853 C CA . VAL A 1 106 ? 13.374 1.158 -4.275 1.00 92.88 106 VAL A CA 1
ATOM 854 C C . VAL A 1 106 ? 12.196 0.577 -3.492 1.00 92.88 106 VAL A C 1
ATOM 856 O O . VAL A 1 106 ? 11.115 1.174 -3.481 1.00 92.88 106 VAL A O 1
ATOM 859 N N . ALA A 1 107 ? 12.395 -0.551 -2.809 1.00 95.00 107 ALA A N 1
ATOM 860 C CA . ALA A 1 107 ? 11.368 -1.170 -1.977 1.00 95.00 107 ALA A CA 1
ATOM 861 C C . ALA A 1 107 ? 10.966 -0.262 -0.800 1.00 95.00 107 ALA A C 1
ATOM 863 O O . ALA A 1 107 ? 9.774 -0.062 -0.556 1.00 95.00 107 ALA A O 1
ATOM 864 N N . ALA A 1 108 ? 11.941 0.346 -0.117 1.00 93.50 108 ALA A N 1
ATOM 865 C CA . ALA A 1 108 ? 11.723 1.287 0.980 1.00 93.50 108 ALA A CA 1
ATOM 866 C C . ALA A 1 108 ? 10.924 2.518 0.528 1.00 93.50 108 ALA A C 1
ATOM 868 O O . ALA A 1 108 ? 9.925 2.862 1.166 1.00 93.50 108 ALA A O 1
ATOM 869 N N . ARG A 1 109 ? 11.284 3.116 -0.619 1.00 93.00 109 ARG A N 1
ATOM 870 C CA . ARG A 1 109 ? 10.528 4.231 -1.212 1.00 93.00 109 ARG A CA 1
ATOM 871 C C . ARG A 1 109 ? 9.086 3.843 -1.533 1.00 93.00 109 ARG A C 1
ATOM 873 O O . ARG A 1 109 ? 8.176 4.575 -1.160 1.00 93.00 109 ARG A O 1
ATOM 880 N N . SER A 1 110 ? 8.852 2.673 -2.136 1.00 93.88 110 SER A N 1
ATOM 881 C CA . SER A 1 110 ? 7.492 2.175 -2.424 1.00 93.88 110 SER A CA 1
ATOM 882 C C . SER A 1 110 ? 6.659 1.996 -1.145 1.00 93.88 110 SER A C 1
ATOM 884 O O . SER A 1 110 ? 5.470 2.325 -1.095 1.00 93.88 110 SER A O 1
ATOM 886 N N . LEU A 1 111 ? 7.293 1.531 -0.067 1.00 93.62 111 LEU A N 1
ATOM 887 C CA . LEU A 1 111 ? 6.663 1.343 1.240 1.00 93.62 111 LEU A CA 1
ATOM 888 C C . LEU A 1 111 ? 6.502 2.646 2.044 1.00 93.62 111 LEU A C 1
ATOM 890 O O . LEU A 1 111 ? 5.807 2.632 3.063 1.00 93.62 111 LEU A O 1
ATOM 894 N N . GLY A 1 112 ? 7.083 3.764 1.604 1.00 89.94 112 GLY A N 1
ATOM 895 C CA . GLY A 1 112 ? 7.031 5.037 2.326 1.00 89.94 112 GLY A CA 1
ATOM 896 C C . GLY A 1 112 ? 7.867 5.016 3.599 1.00 89.94 112 GLY A C 1
ATOM 897 O O . GLY A 1 112 ? 7.421 5.504 4.638 1.00 89.94 112 GLY A O 1
ATOM 898 N N . HIS A 1 113 ? 9.026 4.363 3.540 1.00 86.81 113 HIS A N 1
ATOM 899 C CA . HIS A 1 113 ? 10.074 4.483 4.544 1.00 86.81 113 HIS A CA 1
ATOM 900 C C . HIS A 1 113 ? 11.068 5.544 4.068 1.00 86.81 113 HIS A C 1
ATOM 902 O O . HIS A 1 113 ? 11.430 5.560 2.889 1.00 86.81 113 HIS A O 1
ATOM 908 N N . SER A 1 114 ? 11.504 6.419 4.973 1.00 70.75 114 SER A N 1
ATOM 909 C CA . SER A 1 114 ? 12.642 7.293 4.698 1.00 70.75 114 SER A CA 1
ATOM 910 C C . SER A 1 114 ? 13.874 6.416 4.521 1.00 70.75 114 SER A C 1
ATOM 912 O O . SER A 1 114 ? 14.214 5.639 5.413 1.00 70.75 114 SER A O 1
ATOM 914 N N . VAL A 1 115 ? 14.500 6.505 3.353 1.00 59.66 115 VAL A N 1
ATOM 915 C CA . VAL A 1 115 ? 15.849 5.980 3.151 1.00 59.66 115 VAL A CA 1
ATOM 916 C C . VAL A 1 115 ? 16.760 7.045 3.755 1.00 59.66 115 VAL A C 1
ATOM 918 O O . VAL A 1 115 ? 16.752 8.174 3.264 1.00 59.66 115 VAL A O 1
ATOM 921 N N . ILE A 1 116 ? 17.377 6.730 4.894 1.00 45.28 116 ILE A N 1
ATOM 922 C CA . ILE A 1 116 ? 18.403 7.573 5.525 1.00 45.28 116 ILE A CA 1
ATOM 923 C C . ILE A 1 116 ? 19.705 7.350 4.764 1.00 45.28 116 ILE A C 1
ATOM 925 O O . ILE A 1 116 ? 19.971 6.167 4.445 1.00 45.28 116 ILE A O 1
#

pLDDT: mean 91.43, std 7.96, range [45.28, 97.56]

Nearest PDB structures (foldseek):
  5hxy-assembly5_E  TM=5.952E-01  e=2.200E-03  Thermoplasma acidophilum DSM 1728
  5hxy-assembly4_D  TM=5.973E-01  e=2.989E-03  Thermoplasma acidophilum DSM 1728
  3vcf-assembly2_B  TM=5.697E-01  e=1.557E+00  Sulfolobus spindle-shaped virus 1

Radius of gyration: 13.88 Å; Cα contacts (8 Å, |Δi|>4): 168; chains: 1; bounding box: 34×29×32 Å

Foldseek 3Di:
DLFFLEAQLLLLQWDCVLLLVVHFWIWRPDDPPADIAITGTVPSVVCPVVVVNDPRPRDRDDPPDDSVRSSVVSQVVCVVVVHPGPNVSSVNSLVSCVVVVPDPVNNCRSNRHDPD

Sequence (116 aa):
MATFGVRNFESWFVDIQDLLNGGYTIRVLPSKTQRERIARALPRIWIDRIGLRCPSPLKQPDPNKTHGELGDAVTHMFTNKGLPGPYNLRHGWRERAIRYGIDPSVAARSLGHSVI

Secondary structure (DSSP, 8-state):
-TTT---TGGGGSEE-HHHHTT-SEEEE--BTTB--EEEEPSSTTHHHHTT-SS--SSPPPPTT--HHHHHHHHHHHHHHTTPPPTHHHHHHHHHHHHHTT--HHHHHHHHT----

Mean predicted aligned error: 3.65 Å